Protein AF-A0A5P0JH62-F1 (afdb_monomer_lite)

Sequence (42 aa):
LDEESSAVVVLDKDGRVQWAKDGALTQEEVQQVMDLLQKLLK

InterPro domains:
  IPR006513 YtfJ-like family [PF09695] (1-39)

Secondary structure (DSSP, 8-state):
------EEEEE-TTS-EEEEEESPPPHHHHHHHHHHHHHHT-

pLDDT: mean 89.15, std 12.41, range [46.12, 97.25]

Organism: Escherichia coli (NCBI:txid562)

Structure (mmCIF, N/CA/C/O backbone):
data_AF-A0A5P0JH62-F1
#
_entry.id   AF-A0A5P0JH62-F1
#
loop_
_atom_site.group_PDB
_atom_site.id
_atom_site.type_symbol
_atom_site.label_atom_id
_atom_site.label_alt_id
_atom_site.label_comp_id
_atom_site.label_asym_id
_atom_site.label_entity_id
_atom_site.label_seq_id
_atom_site.pdbx_PDB_ins_code
_atom_site.Cartn_x
_atom_site.Cartn_y
_atom_site.Cartn_z
_atom_site.occupancy
_atom_site.B_iso_or_equiv
_atom_site.auth_seq_id
_atom_site.auth_comp_id
_atom_site.auth_asym_id
_atom_site.auth_atom_id
_atom_site.pdbx_PDB_model_num
ATOM 1 N N . LEU A 1 1 ? 7.422 -13.590 -25.706 1.00 46.12 1 LEU A N 1
ATOM 2 C CA . LEU A 1 1 ? 7.096 -14.225 -24.415 1.00 46.12 1 LEU A CA 1
A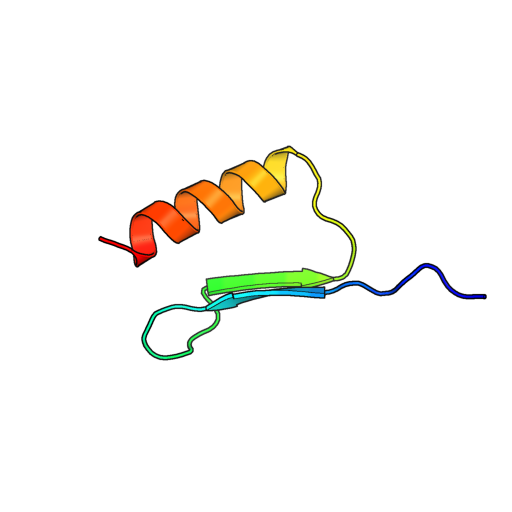TOM 3 C C . LEU A 1 1 ? 6.845 -13.059 -23.501 1.00 46.12 1 LEU A C 1
ATOM 5 O O . LEU A 1 1 ? 7.785 -12.334 -23.203 1.00 46.12 1 LEU A O 1
ATOM 9 N N . ASP A 1 2 ? 5.561 -12.780 -23.335 1.00 52.78 2 ASP A N 1
ATOM 10 C CA . ASP A 1 2 ? 5.029 -11.514 -22.850 1.00 52.78 2 ASP A CA 1
ATOM 11 C C . ASP A 1 2 ? 5.546 -11.205 -21.449 1.00 52.78 2 ASP A C 1
ATOM 13 O O . ASP A 1 2 ? 5.716 -12.112 -20.633 1.00 52.78 2 ASP A O 1
ATOM 17 N N . GLU A 1 3 ? 5.860 -9.929 -21.228 1.00 58.69 3 GLU A N 1
ATOM 18 C CA . GLU A 1 3 ? 6.321 -9.399 -19.948 1.00 58.69 3 GLU A CA 1
ATOM 19 C C . GLU A 1 3 ? 5.400 -9.919 -18.844 1.00 58.69 3 GLU A C 1
ATOM 21 O O . GLU A 1 3 ? 4.180 -9.847 -18.980 1.00 58.69 3 GLU A O 1
ATOM 26 N N . GLU A 1 4 ? 5.980 -10.515 -17.801 1.00 58.97 4 GLU A N 1
ATOM 27 C CA . GLU A 1 4 ? 5.267 -11.165 -16.702 1.00 58.97 4 GLU A CA 1
ATOM 28 C C . GLU A 1 4 ? 4.176 -10.241 -16.139 1.00 58.97 4 GLU A C 1
ATOM 30 O O . GLU A 1 4 ? 4.443 -9.369 -15.308 1.00 58.97 4 GLU A O 1
ATOM 35 N N . SER A 1 5 ? 2.939 -10.416 -16.618 1.00 76.81 5 SER A N 1
ATOM 36 C CA . SER A 1 5 ? 1.789 -9.610 -16.214 1.00 76.81 5 SER A CA 1
ATOM 37 C C . SER A 1 5 ? 1.510 -9.903 -14.744 1.00 76.81 5 SER A C 1
ATOM 39 O O . SER A 1 5 ? 0.959 -10.939 -14.372 1.00 76.81 5 SER A O 1
ATOM 41 N N . SER A 1 6 ? 2.007 -9.010 -13.896 1.00 81.88 6 SER A N 1
ATOM 42 C CA . SER A 1 6 ? 1.874 -9.066 -12.447 1.00 81.88 6 SER A CA 1
ATOM 43 C C . SER A 1 6 ? 0.853 -8.024 -12.041 1.00 81.88 6 SER A C 1
ATOM 45 O O . SER A 1 6 ? 1.052 -6.856 -12.337 1.00 81.88 6 SER A O 1
ATOM 47 N N . ALA A 1 7 ? -0.204 -8.412 -11.337 1.00 90.50 7 ALA A N 1
ATOM 48 C CA . ALA A 1 7 ? -1.165 -7.472 -10.775 1.00 90.50 7 ALA A CA 1
ATOM 49 C C . ALA A 1 7 ? -1.072 -7.483 -9.249 1.00 90.50 7 ALA A C 1
ATOM 51 O O . ALA A 1 7 ? -0.914 -8.536 -8.627 1.00 90.50 7 ALA A O 1
ATOM 52 N N . VAL A 1 8 ? -1.190 -6.306 -8.640 1.00 92.31 8 VAL A N 1
ATOM 53 C CA . VAL A 1 8 ? -1.166 -6.127 -7.187 1.00 92.31 8 VAL A CA 1
ATOM 54 C C . VAL A 1 8 ? -2.474 -5.486 -6.746 1.00 92.31 8 VAL A C 1
ATOM 56 O O . VAL A 1 8 ? -2.888 -4.461 -7.286 1.00 92.31 8 VAL A O 1
ATOM 59 N N . VAL A 1 9 ? -3.118 -6.076 -5.739 1.00 94.38 9 VAL A N 1
ATOM 60 C CA . VAL A 1 9 ? -4.371 -5.581 -5.155 1.00 94.38 9 VAL A CA 1
ATOM 61 C C . VAL A 1 9 ? -4.238 -5.552 -3.635 1.00 94.38 9 VAL A C 1
ATOM 63 O O . VAL A 1 9 ? -3.809 -6.532 -3.029 1.00 94.38 9 VAL A O 1
ATOM 66 N N . VAL A 1 10 ? -4.624 -4.435 -3.017 1.00 95.81 10 VAL A N 1
ATOM 67 C CA . VAL A 1 10 ? -4.722 -4.288 -1.559 1.00 95.81 10 VAL A CA 1
ATOM 68 C C . VAL A 1 10 ? -6.192 -4.287 -1.176 1.00 95.81 10 VAL A C 1
ATOM 70 O O . VAL A 1 10 ? -6.974 -3.482 -1.689 1.00 95.81 10 VAL A O 1
ATOM 73 N N . LEU A 1 11 ? -6.556 -5.183 -0.263 1.00 96.50 11 LEU A N 1
ATOM 74 C CA . LEU A 1 11 ? -7.911 -5.325 0.254 1.00 96.50 11 LEU A CA 1
ATOM 75 C C . LEU A 1 11 ? -7.967 -4.914 1.727 1.00 96.50 11 LEU A C 1
ATOM 77 O O . LEU A 1 11 ? -6.992 -5.092 2.459 1.00 96.50 11 LEU A O 1
ATOM 81 N N . ASP A 1 12 ? -9.110 -4.395 2.165 1.00 94.75 12 ASP A N 1
ATOM 82 C CA . ASP A 1 12 ? -9.408 -4.267 3.591 1.00 94.75 12 ASP A CA 1
ATOM 83 C C . ASP A 1 12 ? -9.843 -5.612 4.209 1.00 94.75 12 ASP A C 1
ATOM 85 O O . ASP A 1 12 ? -9.980 -6.635 3.532 1.00 94.75 12 ASP A O 1
ATOM 89 N N . LYS A 1 13 ? -10.080 -5.608 5.525 1.00 92.88 13 LYS A N 1
ATOM 90 C CA . LYS A 1 13 ? -10.514 -6.793 6.286 1.00 92.88 13 LYS A CA 1
ATOM 91 C C . LYS A 1 13 ? -11.863 -7.369 5.837 1.00 92.88 13 LYS A C 1
ATOM 93 O O . LYS A 1 13 ? -12.147 -8.529 6.116 1.00 92.88 13 LYS A O 1
ATOM 98 N N . ASP A 1 14 ? -12.694 -6.559 5.185 1.00 95.75 14 ASP A N 1
ATOM 99 C CA . ASP A 1 14 ? -14.011 -6.946 4.683 1.00 95.75 14 ASP A CA 1
ATOM 100 C C . ASP A 1 14 ? -13.928 -7.392 3.204 1.00 95.75 14 ASP A C 1
ATOM 102 O O . ASP A 1 14 ? -14.951 -7.651 2.569 1.00 95.75 14 ASP A O 1
ATOM 106 N N . GLY A 1 15 ? -12.709 -7.503 2.655 1.00 94.38 15 GLY A N 1
ATOM 107 C CA . GLY A 1 15 ? -12.432 -7.942 1.289 1.00 94.38 15 GLY A CA 1
ATOM 108 C C . GLY A 1 15 ? -12.665 -6.866 0.228 1.00 94.38 15 GLY A C 1
ATOM 109 O O . GLY A 1 15 ? -12.735 -7.189 -0.959 1.00 94.38 15 GLY A O 1
ATOM 110 N N . ARG A 1 16 ? -12.812 -5.594 0.617 1.00 96.38 16 ARG A N 1
ATOM 111 C CA . ARG A 1 16 ? -13.044 -4.487 -0.322 1.00 96.38 16 ARG A CA 1
ATOM 112 C C . ARG A 1 16 ? -11.727 -4.004 -0.900 1.00 96.38 16 ARG A C 1
ATOM 114 O O . ARG A 1 16 ? -10.735 -3.879 -0.189 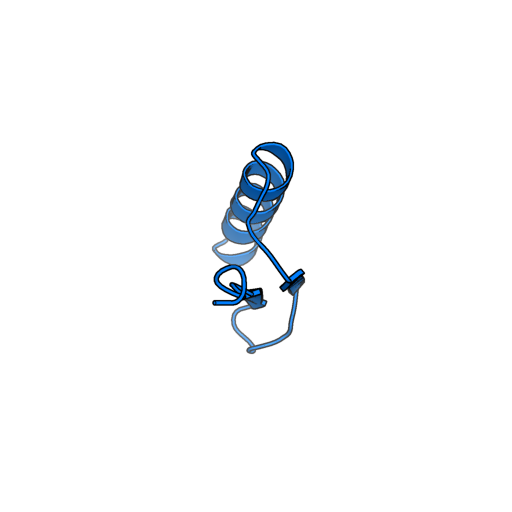1.00 96.38 16 ARG A O 1
ATOM 121 N N . VAL A 1 17 ? -11.730 -3.692 -2.193 1.00 96.00 17 VAL A N 1
ATOM 122 C CA . VAL A 1 17 ? -10.554 -3.156 -2.881 1.00 96.00 17 VAL A CA 1
ATOM 123 C C . VAL A 1 17 ? -10.265 -1.747 -2.390 1.00 96.00 17 VAL A C 1
ATOM 125 O O . VAL A 1 17 ? -11.070 -0.838 -2.572 1.00 96.00 17 VAL A O 1
ATOM 128 N N . GLN A 1 18 ? -9.083 -1.575 -1.810 1.00 95.94 18 GLN A N 1
ATOM 129 C CA . GLN A 1 18 ? -8.568 -0.284 -1.371 1.00 95.94 18 GLN A CA 1
ATOM 130 C C . GLN A 1 18 ? -7.568 0.300 -2.368 1.00 95.94 18 GLN A C 1
ATOM 132 O O . GLN A 1 18 ? -7.402 1.517 -2.431 1.00 95.94 18 GLN A O 1
ATOM 137 N N . TRP A 1 19 ? -6.904 -0.559 -3.141 1.00 95.94 19 TRP A N 1
ATOM 138 C CA . TRP A 1 19 ? -5.948 -0.168 -4.168 1.00 95.94 19 TRP A CA 1
ATOM 139 C C . TRP A 1 19 ? -5.734 -1.321 -5.154 1.00 95.94 19 TRP A C 1
ATOM 141 O O . TRP A 1 19 ? -5.771 -2.484 -4.749 1.00 95.94 19 TRP A O 1
ATOM 151 N N . ALA A 1 20 ? -5.502 -1.022 -6.431 1.00 95.00 20 ALA A N 1
ATOM 152 C CA . ALA A 1 20 ? -5.187 -2.024 -7.444 1.00 95.00 20 ALA A CA 1
ATOM 153 C C . ALA A 1 20 ? -4.307 -1.429 -8.546 1.00 95.00 20 ALA A C 1
ATOM 155 O O . ALA A 1 20 ? -4.524 -0.290 -8.966 1.00 95.00 20 ALA A O 1
ATOM 156 N N . LYS A 1 21 ? -3.364 -2.226 -9.045 1.00 92.62 21 LYS A N 1
ATOM 157 C CA . LYS A 1 21 ? -2.533 -1.890 -10.198 1.00 92.62 2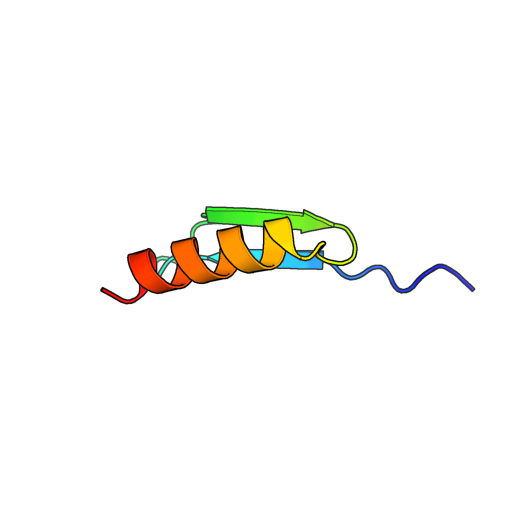1 LYS A CA 1
ATOM 158 C C . LYS A 1 21 ? -2.165 -3.136 -10.983 1.00 92.62 21 LYS A C 1
ATOM 160 O O . LYS A 1 21 ? -1.887 -4.184 -10.405 1.00 92.62 21 LYS A O 1
ATOM 165 N N . ASP A 1 22 ? -2.122 -2.967 -12.296 1.00 91.06 22 ASP A N 1
ATOM 166 C CA . ASP A 1 22 ? -1.504 -3.914 -13.210 1.00 91.06 22 ASP A CA 1
ATOM 167 C C . ASP A 1 22 ? -0.055 -3.503 -13.515 1.00 91.06 22 ASP A C 1
ATOM 169 O O . ASP A 1 22 ? 0.266 -2.317 -13.652 1.00 91.06 22 ASP A O 1
ATOM 173 N N . GLY A 1 23 ? 0.826 -4.489 -13.590 1.00 87.00 23 GLY A N 1
ATOM 174 C CA . GLY A 1 23 ? 2.268 -4.320 -13.694 1.00 87.00 23 GLY A CA 1
ATOM 175 C C . GLY A 1 23 ? 2.981 -4.134 -12.350 1.00 87.00 23 GLY A C 1
ATOM 176 O O . GLY A 1 23 ? 2.390 -4.013 -11.274 1.00 87.00 23 GLY A O 1
ATOM 177 N N . ALA A 1 24 ? 4.311 -4.102 -12.425 1.00 88.69 24 ALA A N 1
ATOM 178 C CA . ALA A 1 24 ? 5.170 -3.956 -11.259 1.00 88.69 24 ALA A CA 1
ATOM 179 C C . ALA A 1 24 ? 4.952 -2.620 -10.525 1.00 88.69 24 ALA A C 1
ATOM 181 O O . ALA A 1 24 ? 4.642 -1.577 -11.116 1.00 88.69 24 ALA A O 1
ATOM 182 N N . LEU A 1 25 ? 5.170 -2.647 -9.211 1.00 90.75 25 LEU A N 1
ATOM 183 C CA . LEU A 1 25 ? 5.183 -1.442 -8.392 1.00 90.75 25 LEU A CA 1
ATOM 184 C C . LEU A 1 25 ? 6.478 -0.657 -8.618 1.00 90.75 25 LEU A C 1
ATOM 186 O O . LEU A 1 25 ? 7.578 -1.209 -8.598 1.00 90.75 25 LEU A O 1
ATOM 190 N N . THR A 1 26 ? 6.342 0.651 -8.765 1.00 93.25 26 THR A N 1
ATOM 191 C CA . THR A 1 26 ? 7.432 1.609 -8.572 1.00 93.25 26 THR A CA 1
ATOM 192 C C . THR A 1 26 ? 7.712 1.779 -7.076 1.00 93.25 26 THR A C 1
ATOM 194 O O . THR A 1 26 ? 6.874 1.449 -6.236 1.00 93.25 26 THR A O 1
ATOM 197 N N . GLN A 1 27 ? 8.871 2.336 -6.707 1.00 94.38 27 GLN A N 1
ATOM 198 C CA . GLN A 1 27 ? 9.181 2.589 -5.290 1.00 94.38 27 GLN A CA 1
ATOM 199 C C . GLN A 1 27 ? 8.156 3.497 -4.598 1.00 94.38 27 GLN A C 1
ATOM 201 O O . GLN A 1 27 ? 7.841 3.289 -3.429 1.00 94.38 27 GLN A O 1
ATOM 206 N N . GLU A 1 28 ? 7.621 4.488 -5.309 1.00 96.12 28 GLU A N 1
ATOM 207 C CA . GLU A 1 28 ? 6.616 5.390 -4.750 1.00 96.12 28 GLU A CA 1
ATOM 208 C C . GLU A 1 28 ? 5.314 4.643 -4.431 1.00 96.12 28 GLU A C 1
ATOM 210 O O . GLU A 1 28 ? 4.736 4.813 -3.359 1.00 96.12 28 GLU A O 1
ATOM 215 N N . GLU A 1 29 ? 4.885 3.748 -5.319 1.00 95.19 29 GLU A N 1
ATOM 216 C CA . GLU A 1 29 ? 3.687 2.932 -5.103 1.00 95.19 29 GLU A CA 1
ATOM 217 C C . GLU A 1 29 ? 3.889 1.901 -3.995 1.00 95.19 29 GLU A C 1
ATOM 219 O O . GLU A 1 29 ? 2.959 1.637 -3.236 1.00 95.19 29 GLU A O 1
ATOM 224 N N . VAL A 1 30 ? 5.105 1.365 -3.840 1.00 95.38 30 VAL A N 1
ATOM 225 C CA . VAL A 1 30 ? 5.442 0.533 -2.677 1.00 95.38 30 VAL A CA 1
ATOM 226 C C . VAL A 1 30 ? 5.203 1.316 -1.387 1.00 95.38 30 VAL A C 1
ATOM 228 O O . VAL A 1 30 ? 4.542 0.800 -0.486 1.00 95.38 30 VAL A O 1
ATOM 231 N N . GLN A 1 31 ? 5.666 2.566 -1.297 1.00 97.25 31 GLN A N 1
ATOM 232 C CA . GLN A 1 31 ? 5.437 3.387 -0.105 1.00 97.25 31 GLN A CA 1
ATOM 233 C C . GLN A 1 31 ? 3.939 3.620 0.145 1.00 97.25 31 GLN A C 1
ATOM 235 O O . GLN A 1 31 ? 3.472 3.446 1.270 1.00 97.25 31 GLN A O 1
ATOM 240 N N . GLN A 1 32 ? 3.167 3.930 -0.901 1.00 95.44 32 GLN A N 1
ATOM 241 C CA . GLN A 1 32 ? 1.715 4.121 -0.791 1.00 95.44 32 GLN A CA 1
ATOM 242 C C . GLN A 1 32 ? 0.996 2.857 -0.295 1.00 95.44 32 GLN A C 1
ATOM 244 O O . GLN A 1 32 ? 0.121 2.942 0.573 1.00 95.44 32 GLN A O 1
ATOM 249 N N . VAL A 1 33 ? 1.378 1.681 -0.806 1.00 95.69 33 VAL A N 1
ATOM 250 C CA . VAL A 1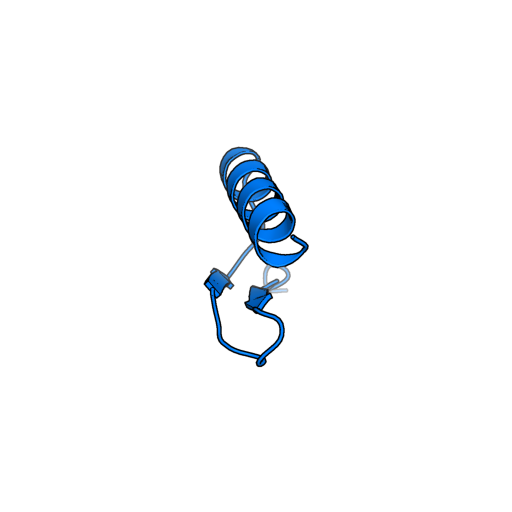 33 ? 0.829 0.389 -0.368 1.00 95.69 33 VAL A CA 1
ATOM 251 C C . VAL A 1 33 ? 1.178 0.122 1.095 1.00 95.69 33 VAL A C 1
ATOM 253 O O . VAL A 1 33 ? 0.301 -0.264 1.866 1.00 95.69 33 VAL A O 1
ATOM 256 N N . MET A 1 34 ? 2.419 0.373 1.513 1.00 96.31 34 MET A N 1
ATOM 257 C CA . MET A 1 34 ? 2.836 0.175 2.905 1.00 96.31 34 MET A CA 1
ATOM 258 C C . MET A 1 34 ? 2.081 1.098 3.868 1.00 96.31 34 MET A C 1
ATOM 260 O O . MET A 1 34 ? 1.619 0.642 4.916 1.00 96.31 34 MET A O 1
ATOM 264 N N . ASP A 1 35 ? 1.880 2.363 3.499 1.00 96.62 35 ASP A N 1
ATOM 265 C CA . ASP A 1 35 ? 1.103 3.318 4.296 1.00 96.62 35 ASP A CA 1
ATOM 266 C C . ASP A 1 35 ? -0.372 2.905 4.401 1.00 96.62 35 ASP A C 1
ATOM 268 O O . ASP A 1 35 ? -1.007 3.079 5.446 1.00 96.62 35 ASP A O 1
ATOM 272 N N . LEU A 1 36 ? -0.934 2.347 3.325 1.00 95.44 36 LEU A N 1
ATOM 273 C CA . LEU A 1 36 ? -2.296 1.820 3.309 1.00 95.44 36 LEU A CA 1
ATOM 274 C C . LEU A 1 36 ? -2.423 0.589 4.213 1.00 95.44 36 LEU A C 1
ATOM 276 O O . LEU A 1 36 ? -3.332 0.539 5.041 1.00 95.44 36 LEU A O 1
ATOM 280 N N . LEU A 1 37 ? -1.485 -0.357 4.133 1.00 94.94 37 LEU A N 1
ATOM 281 C CA . LEU A 1 37 ? -1.460 -1.535 5.004 1.00 94.94 37 LEU A CA 1
ATOM 282 C C . LEU A 1 37 ? -1.353 -1.143 6.484 1.00 94.94 37 LEU A C 1
ATOM 284 O O . LEU A 1 37 ? -2.104 -1.659 7.309 1.00 94.94 37 LEU A O 1
ATOM 288 N N . GLN A 1 38 ? -0.499 -0.175 6.829 1.00 95.56 38 GLN A N 1
ATOM 289 C CA . GLN A 1 38 ? -0.392 0.330 8.204 1.00 95.56 38 GLN A CA 1
ATOM 290 C C . GLN A 1 38 ? -1.694 0.950 8.727 1.00 95.56 38 GLN A C 1
ATOM 292 O O . GLN A 1 38 ? -1.942 0.915 9.931 1.00 95.56 38 GLN A O 1
ATOM 297 N N . LYS A 1 39 ? -2.519 1.543 7.856 1.00 93.19 39 LYS A N 1
ATOM 298 C CA . LYS A 1 39 ? -3.835 2.081 8.238 1.00 93.19 39 LYS A CA 1
ATOM 299 C C . LYS A 1 39 ? -4.870 0.977 8.427 1.00 93.19 39 LYS A C 1
ATOM 301 O O . LYS A 1 39 ? -5.689 1.093 9.328 1.00 93.19 39 LYS A O 1
ATOM 306 N N . LEU A 1 40 ? -4.834 -0.058 7.588 1.00 92.31 40 LEU A N 1
ATOM 307 C CA . LE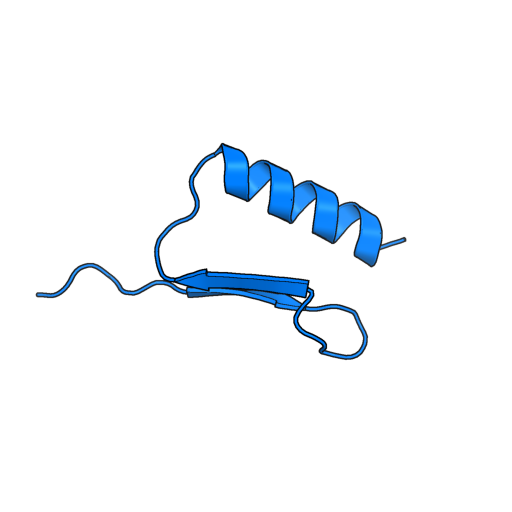U A 1 40 ? -5.803 -1.159 7.604 1.00 92.31 40 LEU A CA 1
ATOM 308 C C . LEU A 1 40 ? -5.573 -2.160 8.744 1.00 92.31 40 LEU A C 1
ATOM 310 O O . LEU A 1 40 ? -6.509 -2.845 9.142 1.00 92.31 40 LEU A O 1
ATOM 314 N N . LEU A 1 41 ? -4.340 -2.256 9.250 1.00 89.75 41 LEU A N 1
ATOM 315 C CA . LEU A 1 41 ? -3.960 -3.159 10.343 1.00 89.75 41 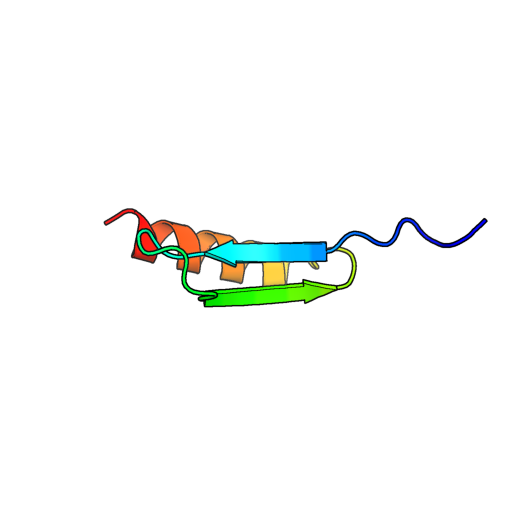LEU A CA 1
ATOM 316 C C . LEU A 1 41 ? -4.095 -2.539 11.747 1.00 89.75 41 LEU A C 1
ATOM 318 O O . LEU A 1 41 ? -3.750 -3.199 12.727 1.00 89.75 41 LEU A O 1
ATOM 322 N N . LYS A 1 42 ? -4.552 -1.287 11.852 1.00 75.44 42 LYS A N 1
ATOM 323 C CA . LYS A 1 42 ? -4.928 -0.663 13.131 1.00 75.44 42 LYS A CA 1
ATOM 324 C C . LYS A 1 42 ? -6.355 -1.029 13.507 1.00 75.44 42 LYS A C 1
ATOM 326 O O . LYS A 1 42 ? -6.577 -1.239 14.718 1.00 75.44 42 LYS A O 1
#

Radius of gyration: 11.78 Å; chains: 1; bounding box: 23×20×38 Å

Foldseek 3Di:
DDDPFDKDFDAAPVRHTPDIDIDDDDPVVVVVSVVVVVVRVD